Protein AF-A0A9P1N0X4-F1 (afdb_monomer)

Mean predicted aligned error: 9.91 Å

Solvent-accessible surface area (backbone atoms only — not comparable to full-atom values): 9360 Å² total; per-residue (Å²): 134,83,78,68,85,82,72,74,78,80,75,74,90,70,78,50,62,47,70,86,40,26,75,64,25,16,72,62,80,66,50,60,95,57,98,61,70,45,57,40,88,80,43,60,62,45,19,20,72,40,73,64,42,45,60,68,34,36,71,40,40,56,52,55,38,44,20,26,41,75,67,74,49,80,70,57,30,70,52,46,34,53,50,29,47,50,38,34,49,75,70,71,44,79,76,88,79,88,69,92,72,76,73,80,86,62,79,84,87,43,82,89,54,49,79,76,53,87,85,57,94,80,46,56,61,54,48,52,52,50,53,43,44,70,55,48,58,85,38,61,74,79,72,75,77,78,86,75,132

Nearest PDB structures (foldseek):
  7bj1-assembly1_A  TM=7.336E-01  e=7.907E-06  Homo sapiens
  6p7z-assembly1_A  TM=7.411E-01  e=1.667E-05  Homo sapiens
  6cby-assembly2_B  TM=6.961E-01  e=6.167E-06  Homo sapiens
  6o9o-assembly1_A  TM=7.319E-01  e=3.302E-05  Homo sapiens
  6p6k-assembly1_A  TM=7.467E-01  e=4.794E-05  Homo sapiens

Radius of gyration: 18.25 Å; Cα contacts (8 Å, |Δi|>4): 140; chains: 1; bounding box: 55×35×44 Å

Secondary structure (DSSP, 8-state):
----TTS-----S-----TTTTTTS-TTT----SS-PEEPTTTSS-EESSHHHHHHHHHHHHHHHHHHHHHTS---HHHHHHHHHHHHHHTT-----------TT-----STTGGG-S--TTSHHHHHHHHHHHHHTTS----------

Foldseek 3Di:
DDDDPPPDPDDDPFFFDFQVCQQQAARQPRDNPAPDWDADPQLRRGTHRDPVSVVVCCLLVVLVSLLSNVVVGDDGRVLSRVSSVVSCVVVVHPDDPPDPDPPPPDDPPDLVCQVVDPDPPPCPSVVSVVVSCVRRPVSDDDPPPPPDD

pLDDT: mean 80.28, std 19.78, range [31.92, 98.31]

Organism: NCBI:txid860376

InterPro domains:
  IPR002893 Zinc finger, MYND-type [PF01753] (26-65)
  IPR002893 Zinc finger, MYND-type [PS50865] (26-65)
  IPR046341 SET domain superfamily [G3DSA:2.170.270.10] (8-24)
  IPR052097 SET and MYND domain-containing protein [PTHR46165] (11-111)

Structure (mmCIF, N/CA/C/O backbone):
data_AF-A0A9P1N0X4-F1
#
_entry.id   AF-A0A9P1N0X4-F1
#
loop_
_atom_site.group_PDB
_atom_site.id
_atom_site.type_symbol
_atom_site.label_atom_id
_atom_site.label_alt_id
_atom_site.label_comp_id
_atom_site.label_asym_id
_atom_site.label_entity_id
_atom_site.label_seq_id
_atom_site.pdbx_PDB_ins_code
_atom_site.Cartn_x
_atom_site.Cartn_y
_atom_site.Cartn_z
_atom_site.occupancy
_atom_site.B_iso_or_equiv
_atom_site.auth_seq_id
_atom_site.auth_comp_id
_atom_site.auth_asym_id
_atom_site.auth_atom_id
_atom_site.pdbx_PDB_model_num
ATOM 1 N N . MET A 1 1 ? 29.794 -20.759 17.687 1.00 43.12 1 MET A N 1
ATOM 2 C CA . MET A 1 1 ? 28.752 -21.323 16.804 1.00 43.12 1 MET A CA 1
ATOM 3 C C . MET A 1 1 ? 28.289 -20.197 15.898 1.00 43.12 1 MET A C 1
ATOM 5 O O . MET A 1 1 ? 27.684 -19.262 16.401 1.00 43.12 1 MET A O 1
ATOM 9 N N . ALA A 1 2 ? 28.691 -20.209 14.626 1.00 40.94 2 ALA A N 1
ATOM 10 C CA . ALA A 1 2 ? 28.249 -19.206 13.662 1.00 40.9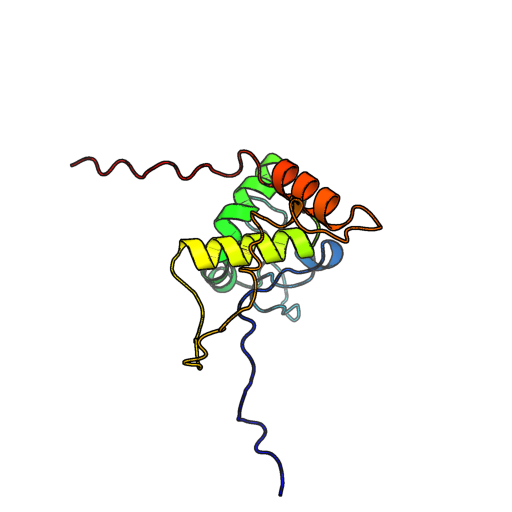4 2 ALA A CA 1
ATOM 11 C C . ALA A 1 2 ? 26.780 -19.481 13.314 1.00 40.94 2 ALA A C 1
ATOM 13 O O . ALA A 1 2 ? 26.427 -20.623 13.021 1.00 40.94 2 ALA A O 1
ATOM 14 N N . LEU A 1 3 ? 25.933 -18.459 13.420 1.00 41.56 3 LEU A N 1
ATOM 15 C CA . LEU A 1 3 ? 24.545 -18.525 12.974 1.00 41.56 3 LEU A CA 1
ATOM 16 C C . LEU A 1 3 ? 24.545 -18.770 11.461 1.00 41.56 3 LEU A C 1
ATOM 18 O O . LEU A 1 3 ? 25.265 -18.084 10.738 1.00 41.56 3 LEU A O 1
ATOM 22 N N . ILE A 1 4 ? 23.781 -19.764 11.007 1.00 49.53 4 ILE A N 1
ATOM 23 C CA . ILE A 1 4 ? 23.573 -20.058 9.586 1.00 49.53 4 ILE A CA 1
ATOM 24 C C . ILE A 1 4 ? 22.781 -18.874 9.002 1.00 49.53 4 ILE A C 1
ATOM 26 O O . ILE A 1 4 ? 21.636 -18.687 9.416 1.00 49.53 4 ILE A O 1
ATOM 30 N N . PRO A 1 5 ? 23.349 -18.064 8.088 1.00 52.00 5 PRO A N 1
ATOM 31 C CA . PRO A 1 5 ? 22.674 -16.883 7.538 1.00 52.00 5 PRO A CA 1
ATOM 32 C C . PRO A 1 5 ? 21.411 -17.213 6.724 1.00 52.00 5 PRO A C 1
ATOM 34 O O . PRO A 1 5 ? 20.601 -16.331 6.474 1.00 52.00 5 PRO A O 1
ATOM 37 N N . GLU A 1 6 ? 21.239 -18.475 6.322 1.00 53.59 6 GLU A N 1
ATOM 38 C CA . GLU A 1 6 ? 20.148 -18.946 5.457 1.00 53.59 6 GLU A CA 1
ATOM 39 C C . GLU A 1 6 ? 18.867 -19.376 6.191 1.00 53.59 6 GLU A C 1
ATOM 41 O O . GLU A 1 6 ? 17.915 -19.807 5.542 1.00 53.59 6 GLU A O 1
ATOM 46 N N . LEU A 1 7 ? 18.790 -19.272 7.524 1.00 51.94 7 LEU A N 1
ATOM 47 C CA . LEU A 1 7 ? 17.552 -19.573 8.247 1.00 51.94 7 LEU A CA 1
ATOM 48 C C . LEU A 1 7 ? 16.809 -18.288 8.616 1.00 51.94 7 LEU A C 1
ATOM 50 O O . LEU A 1 7 ? 17.132 -17.631 9.602 1.00 51.94 7 LEU A O 1
ATOM 54 N N . ILE A 1 8 ? 15.734 -18.040 7.863 1.00 50.31 8 ILE A N 1
ATOM 55 C CA . ILE A 1 8 ? 14.789 -16.920 7.951 1.00 50.31 8 ILE A CA 1
ATOM 56 C C . ILE A 1 8 ? 15.304 -15.681 7.204 1.00 50.31 8 ILE A C 1
ATOM 58 O O . ILE A 1 8 ? 15.722 -14.700 7.808 1.00 50.31 8 ILE A O 1
ATOM 62 N N . GLU A 1 9 ? 15.198 -15.685 5.872 1.00 55.44 9 GLU A N 1
ATOM 63 C CA . GLU A 1 9 ? 14.852 -14.438 5.183 1.00 55.44 9 GLU A CA 1
ATOM 64 C C . GLU A 1 9 ? 13.352 -14.214 5.426 1.00 55.44 9 GLU A C 1
ATOM 66 O O . GLU A 1 9 ? 12.534 -14.919 4.826 1.00 55.44 9 GLU A O 1
ATOM 71 N N . PRO A 1 10 ? 12.938 -13.317 6.341 1.00 59.97 10 PRO A N 1
ATOM 72 C CA . PRO A 1 10 ? 11.521 -13.107 6.576 1.00 59.97 10 PRO A CA 1
ATOM 73 C C . PRO A 1 10 ? 10.922 -12.450 5.330 1.00 59.97 10 PRO A C 1
ATOM 75 O O . PRO A 1 10 ? 11.171 -11.277 5.045 1.00 59.97 10 PRO A O 1
ATOM 78 N N . SER A 1 11 ? 10.110 -13.193 4.578 1.00 70.31 11 SER A N 1
ATOM 79 C CA . SER A 1 11 ? 9.269 -12.584 3.554 1.00 70.31 11 SER A CA 1
ATOM 80 C C . SER A 1 11 ? 8.204 -11.754 4.262 1.00 70.31 11 SER A C 1
ATOM 82 O O . SER A 1 11 ? 7.374 -12.298 4.994 1.00 70.31 11 SER A O 1
ATOM 84 N N . ALA A 1 12 ? 8.229 -10.438 4.071 1.00 83.62 12 ALA A N 1
ATOM 85 C CA . ALA A 1 12 ? 7.195 -9.572 4.617 1.00 83.62 12 ALA A CA 1
ATOM 86 C C . ALA A 1 12 ? 5.817 -10.005 4.091 1.00 83.62 12 ALA A C 1
ATOM 88 O O . ALA A 1 12 ? 5.620 -10.142 2.884 1.00 83.62 12 ALA A O 1
ATOM 89 N N . TYR A 1 13 ? 4.871 -10.213 5.007 1.00 87.00 13 TYR A N 1
ATOM 90 C CA . TYR A 1 13 ? 3.528 -10.694 4.679 1.00 87.00 13 TYR A CA 1
ATOM 91 C C . TYR A 1 13 ? 2.719 -9.662 3.870 1.00 87.00 13 TYR A C 1
ATOM 93 O O . TYR A 1 13 ? 2.105 -9.977 2.851 1.00 87.00 13 TYR A O 1
ATOM 101 N N . ALA A 1 14 ? 2.787 -8.397 4.288 1.00 90.88 14 ALA A N 1
ATOM 102 C CA . ALA A 1 14 ? 2.260 -7.246 3.568 1.00 90.88 14 ALA A CA 1
ATOM 103 C C . ALA A 1 14 ? 3.217 -6.060 3.731 1.00 90.88 14 ALA A C 1
ATOM 105 O O . ALA A 1 14 ? 3.869 -5.913 4.765 1.00 90.88 14 ALA A O 1
ATOM 106 N N . ILE A 1 15 ? 3.296 -5.211 2.707 1.00 92.06 15 ILE A N 1
ATOM 107 C CA . ILE A 1 15 ? 4.150 -4.017 2.679 1.00 92.06 15 ILE A CA 1
ATOM 108 C C . ILE A 1 15 ? 3.327 -2.849 2.144 1.00 92.06 15 ILE A C 1
ATOM 110 O O . ILE A 1 15 ? 2.643 -2.998 1.133 1.00 92.06 15 ILE A O 1
ATOM 114 N N . ALA A 1 16 ? 3.457 -1.676 2.762 1.00 96.12 16 ALA A N 1
ATOM 115 C CA . ALA A 1 16 ? 3.042 -0.400 2.194 1.00 96.12 16 ALA A CA 1
ATOM 116 C C . ALA A 1 16 ? 4.218 0.579 2.267 1.00 96.12 16 ALA A C 1
ATOM 118 O O . ALA A 1 16 ? 4.809 0.764 3.324 1.00 96.12 16 ALA A O 1
ATOM 119 N N . LEU A 1 17 ? 4.580 1.174 1.130 1.00 96.00 17 LEU A N 1
ATOM 120 C CA . LEU A 1 17 ? 5.591 2.230 1.088 1.00 96.00 17 LEU A CA 1
ATOM 121 C C . LEU A 1 17 ? 4.984 3.559 1.537 1.00 96.00 17 LEU A C 1
ATOM 123 O O . LEU A 1 17 ? 3.820 3.835 1.216 1.00 96.00 17 LEU A O 1
ATOM 127 N N . SER A 1 18 ? 5.809 4.406 2.160 1.00 95.62 18 SER A N 1
ATOM 128 C CA . SER A 1 18 ? 5.448 5.798 2.428 1.00 95.62 18 SER A CA 1
ATOM 129 C C . SER A 1 18 ? 5.077 6.515 1.128 1.00 95.62 18 SER A C 1
ATOM 131 O O . SER A 1 18 ? 5.496 6.138 0.020 1.00 95.62 18 SER A O 1
ATOM 133 N N . LYS A 1 19 ? 4.284 7.577 1.244 1.00 94.62 19 LYS A N 1
ATOM 134 C CA . LYS A 1 19 ? 3.776 8.334 0.095 1.00 94.62 19 LYS A CA 1
ATOM 135 C C . LYS A 1 19 ? 4.899 8.855 -0.807 1.00 94.62 19 LYS A C 1
ATOM 137 O O . LYS A 1 19 ? 4.786 8.802 -2.031 1.00 94.62 19 LYS A O 1
ATOM 142 N N . GLU A 1 20 ? 6.007 9.277 -0.209 1.00 94.44 20 GLU A N 1
ATOM 143 C CA . GLU A 1 20 ? 7.201 9.810 -0.875 1.00 94.44 20 GLU A CA 1
ATOM 144 C C . GLU A 1 20 ? 7.949 8.723 -1.664 1.00 94.44 20 GLU A C 1
ATOM 146 O O . GLU A 1 20 ? 8.623 9.000 -2.660 1.00 94.44 20 GLU A O 1
ATOM 151 N N . GLN A 1 21 ? 7.821 7.465 -1.240 1.00 95.88 21 GLN A N 1
ATOM 152 C CA . GLN A 1 21 ? 8.522 6.324 -1.825 1.00 95.88 21 GLN A CA 1
ATOM 153 C C . GLN A 1 21 ? 7.701 5.591 -2.896 1.00 95.88 21 GLN A C 1
ATOM 155 O O . GLN A 1 21 ? 8.284 4.893 -3.728 1.00 95.88 21 GLN A O 1
ATOM 160 N N .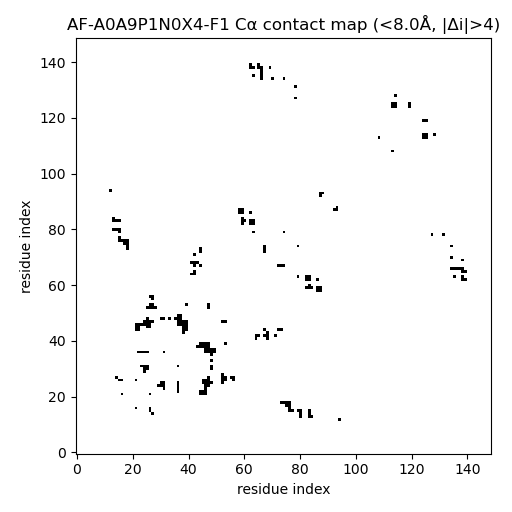 CYS A 1 22 ? 6.380 5.797 -2.948 1.00 95.50 22 CYS A N 1
ATOM 161 C CA . CYS A 1 22 ? 5.452 5.107 -3.857 1.00 95.50 22 CYS A CA 1
ATOM 162 C C . CYS A 1 22 ? 5.780 5.240 -5.353 1.00 95.50 22 CYS A C 1
ATOM 164 O O . CYS A 1 22 ? 5.379 4.376 -6.134 1.00 95.50 22 CYS A O 1
ATOM 166 N N . LEU A 1 23 ? 6.482 6.305 -5.755 1.00 96.06 23 LEU A N 1
ATOM 167 C CA . LEU A 1 23 ? 6.913 6.550 -7.138 1.00 96.06 23 LEU A CA 1
ATOM 168 C C . LEU A 1 23 ? 8.406 6.269 -7.377 1.00 96.06 23 LEU A C 1
ATOM 170 O O . LEU A 1 23 ? 8.849 6.298 -8.523 1.00 96.06 23 LEU A O 1
ATOM 174 N N . SER A 1 24 ? 9.166 5.996 -6.316 1.00 95.94 24 SER A N 1
ATOM 175 C CA . SER A 1 24 ? 10.631 5.866 -6.352 1.00 95.94 24 SER A CA 1
ATOM 176 C C . SER A 1 24 ? 11.108 4.420 -6.213 1.00 95.94 24 SER A C 1
ATOM 178 O O . SER A 1 24 ? 12.234 4.103 -6.590 1.00 95.94 24 SER A O 1
ATOM 180 N N . TYR A 1 25 ? 10.259 3.544 -5.678 1.00 97.19 25 TYR A N 1
ATOM 181 C CA . TYR A 1 25 ? 10.548 2.131 -5.461 1.00 97.19 25 TYR A CA 1
ATOM 182 C C . TYR A 1 25 ? 9.429 1.271 -6.043 1.00 97.19 25 TYR A C 1
ATOM 184 O O . TYR A 1 25 ? 8.265 1.672 -6.104 1.00 97.19 25 TYR A O 1
ATOM 192 N N . CYS A 1 26 ? 9.769 0.054 -6.461 1.00 96.94 26 CYS A N 1
ATOM 193 C CA . CYS A 1 26 ? 8.765 -0.926 -6.838 1.00 96.94 26 CYS A CA 1
ATOM 194 C C . CYS A 1 26 ? 7.860 -1.241 -5.637 1.00 96.94 26 CYS A C 1
ATOM 196 O O . CYS A 1 26 ? 8.341 -1.709 -4.610 1.00 96.94 26 CYS A O 1
ATOM 198 N N . ASN A 1 27 ? 6.543 -1.092 -5.802 1.00 96.56 27 ASN A N 1
ATOM 199 C CA . ASN A 1 27 ? 5.556 -1.326 -4.736 1.00 96.56 27 ASN A CA 1
ATOM 200 C C . ASN A 1 27 ? 5.354 -2.811 -4.373 1.00 96.56 27 ASN A C 1
ATOM 202 O O . ASN A 1 27 ? 4.513 -3.123 -3.542 1.00 96.56 27 ASN A O 1
ATOM 206 N N . TYR A 1 28 ? 6.125 -3.714 -4.988 1.00 95.25 28 TYR A N 1
ATOM 207 C CA . TYR A 1 28 ? 6.130 -5.144 -4.679 1.00 95.25 28 TYR A CA 1
ATOM 208 C C . TYR A 1 28 ? 7.465 -5.591 -4.072 1.00 95.25 28 TYR A C 1
ATOM 210 O O . TYR A 1 28 ? 7.515 -6.034 -2.935 1.00 95.25 28 TYR A O 1
ATOM 218 N N . CYS A 1 29 ? 8.5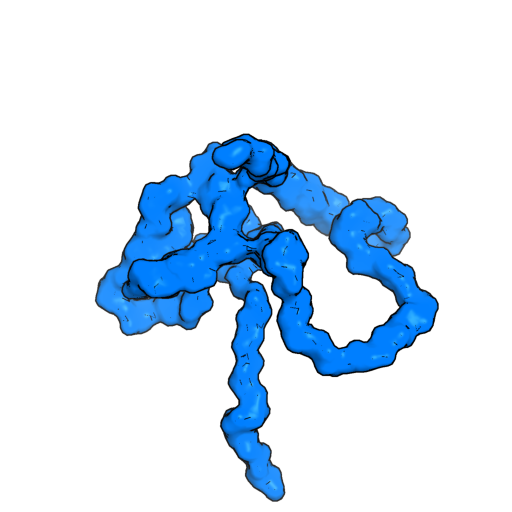66 -5.453 -4.821 1.00 93.50 29 CYS A N 1
ATOM 219 C CA . CYS A 1 29 ? 9.882 -5.945 -4.394 1.00 93.50 29 CYS A CA 1
ATO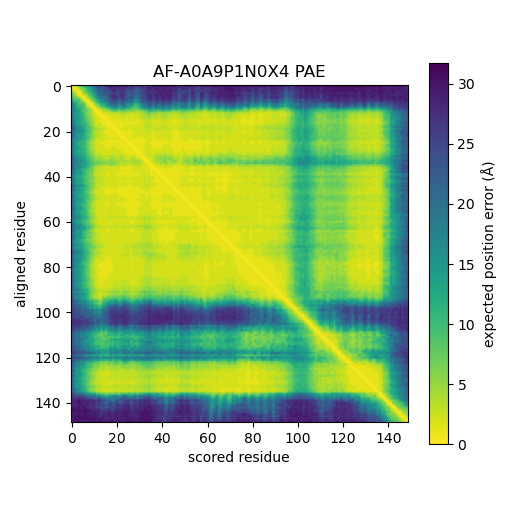M 220 C C . CYS A 1 29 ? 10.771 -4.883 -3.729 1.00 93.50 29 CYS A C 1
ATOM 222 O O . CYS A 1 29 ? 11.928 -5.169 -3.446 1.00 93.50 29 CYS A O 1
ATOM 224 N N . ILE A 1 30 ? 10.275 -3.652 -3.548 1.00 94.50 30 ILE A N 1
ATOM 225 C CA . ILE A 1 30 ? 10.976 -2.524 -2.902 1.00 94.50 30 ILE A CA 1
ATOM 226 C C . ILE A 1 30 ? 12.307 -2.151 -3.594 1.00 94.50 30 ILE A C 1
ATOM 228 O O . ILE A 1 30 ? 13.110 -1.373 -3.094 1.00 94.50 30 ILE A O 1
ATOM 232 N N . ARG A 1 31 ? 12.554 -2.656 -4.804 1.00 93.12 31 ARG A N 1
ATOM 233 C CA . ARG A 1 31 ? 13.746 -2.336 -5.592 1.00 93.12 31 ARG A CA 1
ATOM 234 C C . ARG A 1 31 ? 13.601 -1.033 -6.371 1.00 93.12 31 ARG A C 1
ATOM 236 O O . ARG A 1 31 ? 12.510 -0.701 -6.842 1.00 93.12 31 ARG A O 1
ATOM 243 N N . ARG A 1 32 ? 14.724 -0.333 -6.544 1.00 93.06 32 ARG A N 1
ATOM 244 C CA . ARG A 1 32 ? 14.864 0.898 -7.352 1.00 93.06 32 ARG A CA 1
ATOM 245 C C . ARG A 1 32 ? 16.034 0.852 -8.338 1.00 93.06 32 ARG A C 1
ATOM 247 O O . ARG A 1 32 ? 16.240 1.796 -9.087 1.00 93.06 32 ARG A O 1
ATOM 254 N N . ASP A 1 33 ? 16.803 -0.228 -8.322 1.00 92.19 33 ASP A N 1
ATOM 255 C CA . ASP A 1 33 ? 17.952 -0.532 -9.177 1.00 92.19 33 ASP A CA 1
ATOM 256 C C . ASP A 1 33 ? 17.511 -1.000 -10.575 1.00 92.19 33 ASP A C 1
ATOM 258 O O . ASP A 1 33 ? 17.976 -2.004 -11.103 1.00 92.19 33 ASP A O 1
ATOM 262 N N . VAL A 1 34 ? 16.573 -0.272 -11.185 1.00 92.06 34 VAL A N 1
ATOM 263 C CA . VAL A 1 34 ? 16.088 -0.534 -12.544 1.00 92.06 34 VAL A CA 1
ATOM 264 C C . VAL A 1 34 ? 16.102 0.741 -13.371 1.00 92.06 34 VAL A C 1
ATOM 266 O O . VAL A 1 34 ? 15.968 1.835 -12.831 1.00 92.06 34 VAL A O 1
ATOM 269 N N . ALA A 1 35 ? 16.254 0.594 -14.689 1.00 90.00 35 ALA A N 1
ATOM 270 C CA . ALA A 1 35 ? 16.341 1.732 -15.604 1.00 90.00 35 ALA A CA 1
ATOM 271 C C . ALA A 1 35 ? 15.086 2.621 -15.565 1.00 90.00 35 ALA A C 1
ATOM 273 O O . ALA A 1 35 ? 15.193 3.842 -15.622 1.00 90.00 35 ALA A O 1
ATOM 274 N N . GLU A 1 36 ? 13.903 2.012 -15.450 1.00 94.88 36 GLU A N 1
ATOM 275 C CA . GLU A 1 36 ? 12.633 2.731 -15.383 1.00 94.88 36 GLU A CA 1
ATOM 276 C C . GLU A 1 36 ? 11.591 1.937 -14.585 1.00 94.88 36 GLU A C 1
ATOM 278 O O . GLU A 1 36 ? 11.481 0.713 -14.703 1.00 94.88 36 GLU A O 1
ATOM 283 N N . LEU A 1 37 ? 10.795 2.651 -13.786 1.00 97.69 37 LEU A N 1
ATOM 284 C CA . LEU A 1 37 ? 9.639 2.106 -13.083 1.00 97.69 37 LEU A CA 1
ATOM 285 C C . LEU A 1 37 ? 8.355 2.422 -13.860 1.00 97.69 37 LEU A C 1
ATOM 287 O O . LEU A 1 37 ? 8.107 3.556 -14.264 1.00 97.69 37 LEU A O 1
ATOM 291 N N . LYS A 1 38 ? 7.494 1.419 -14.031 1.00 97.31 38 LYS A N 1
ATOM 292 C CA . LYS A 1 38 ? 6.240 1.524 -14.782 1.00 97.31 38 LYS A CA 1
ATOM 293 C C . LYS A 1 38 ? 5.077 1.809 -13.845 1.00 97.31 38 LYS A C 1
ATOM 295 O O . LYS A 1 38 ? 4.841 1.058 -12.900 1.00 97.31 38 LYS A O 1
ATOM 300 N N . LYS A 1 39 ? 4.320 2.871 -14.125 1.00 98.00 39 LYS A N 1
ATOM 301 C CA . LYS A 1 39 ? 3.102 3.213 -13.378 1.00 98.00 39 LYS A CA 1
ATOM 302 C C . LYS A 1 39 ? 2.005 2.174 -13.599 1.00 98.00 39 LYS A C 1
ATOM 304 O O . LYS A 1 39 ? 1.798 1.705 -14.717 1.00 98.00 39 LYS A O 1
ATOM 309 N N . CYS A 1 40 ? 1.235 1.894 -12.552 1.00 98.31 40 CYS A N 1
ATOM 310 C CA . CYS A 1 40 ? -0.044 1.210 -12.682 1.00 98.31 40 CYS A CA 1
ATOM 311 C C . CYS A 1 40 ? -0.939 1.981 -13.661 1.00 98.31 40 CYS A C 1
ATOM 313 O O . CYS A 1 40 ? -1.215 3.163 -13.450 1.00 98.31 40 CYS A O 1
ATOM 315 N N . ALA A 1 41 ? -1.430 1.322 -14.711 1.00 96.81 41 ALA A N 1
ATOM 316 C CA . ALA A 1 41 ? -2.247 1.977 -15.733 1.00 96.81 41 ALA A CA 1
ATOM 317 C C . ALA A 1 41 ? -3.575 2.537 -15.183 1.00 96.81 41 ALA A C 1
ATOM 319 O O . ALA A 1 41 ? -4.092 3.522 -15.710 1.00 96.81 41 ALA A O 1
ATOM 320 N N . ALA A 1 42 ? -4.111 1.921 -14.122 1.00 96.75 42 ALA A N 1
ATOM 321 C CA . ALA A 1 42 ? -5.405 2.269 -13.549 1.00 96.75 42 ALA A CA 1
ATOM 322 C C . ALA A 1 42 ? -5.332 3.462 -12.584 1.00 96.75 42 ALA A C 1
ATOM 324 O O . ALA A 1 42 ? -6.030 4.450 -12.805 1.00 96.75 42 ALA A O 1
ATOM 325 N N . CYS A 1 43 ? -4.507 3.389 -11.532 1.00 97.12 43 CYS A N 1
ATOM 326 C CA . CYS A 1 43 ? -4.416 4.461 -10.533 1.00 97.12 43 CYS A CA 1
ATOM 327 C C . CYS A 1 43 ? -3.331 5.501 -10.839 1.00 97.12 43 CYS A C 1
ATOM 329 O O . CYS A 1 43 ? -3.414 6.616 -10.346 1.00 97.12 43 CYS A O 1
ATOM 331 N N . ARG A 1 44 ? -2.311 5.149 -11.639 1.00 96.38 44 ARG A N 1
ATOM 332 C CA . ARG A 1 44 ? -1.152 5.992 -12.001 1.00 96.38 44 ARG A CA 1
ATOM 333 C C . ARG A 1 44 ? -0.295 6.504 -10.833 1.00 96.38 44 ARG A C 1
ATOM 335 O O . ARG A 1 44 ? 0.636 7.272 -11.079 1.00 96.38 44 ARG A O 1
ATOM 342 N N . SER A 1 45 ? -0.551 6.039 -9.612 1.00 96.06 45 SER A N 1
ATOM 343 C CA . SER A 1 45 ? 0.122 6.515 -8.395 1.00 96.06 45 SER A CA 1
ATOM 344 C C . SER A 1 45 ? 1.108 5.519 -7.785 1.00 96.06 45 SER A C 1
ATOM 346 O O . SER A 1 45 ? 1.942 5.929 -6.988 1.00 96.06 45 SER A O 1
ATOM 348 N N . LEU A 1 46 ? 1.042 4.235 -8.155 1.00 97.31 46 LEU A N 1
ATOM 349 C CA . LEU A 1 46 ? 2.031 3.227 -7.759 1.00 97.31 46 LEU A CA 1
ATOM 350 C C . LEU A 1 46 ? 2.846 2.776 -8.964 1.00 97.31 46 LEU A C 1
ATOM 352 O O . LEU A 1 46 ? 2.323 2.723 -10.083 1.00 97.31 46 LEU A O 1
ATOM 356 N N . VAL A 1 47 ? 4.109 2.427 -8.730 1.00 98.12 47 VAL A N 1
ATOM 357 C CA . VAL A 1 47 ? 5.041 1.983 -9.770 1.00 98.12 47 VAL A CA 1
ATOM 358 C C . VAL A 1 47 ? 5.640 0.605 -9.494 1.00 98.12 47 VAL A C 1
ATOM 360 O O . VAL A 1 47 ? 5.773 0.174 -8.345 1.00 98.12 47 VAL A O 1
ATOM 3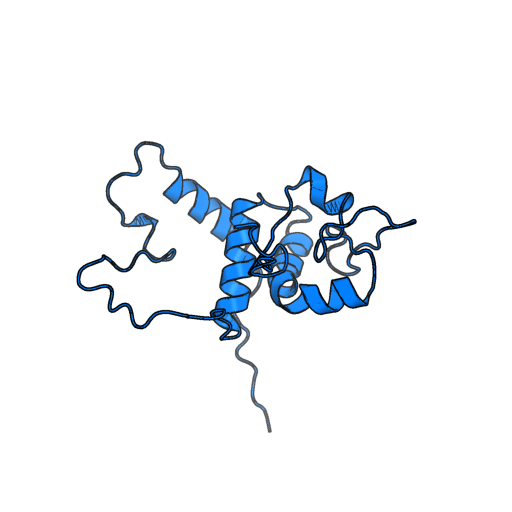63 N N . TYR A 1 48 ? 6.038 -0.073 -10.571 1.00 98.31 48 TYR A N 1
ATOM 364 C CA . TYR A 1 48 ? 6.586 -1.426 -10.560 1.00 98.31 48 TYR A CA 1
ATOM 365 C C . TYR A 1 48 ? 7.777 -1.550 -11.508 1.00 98.31 48 TYR A C 1
ATOM 367 O O . TYR A 1 48 ? 7.786 -0.955 -12.583 1.00 98.31 48 TYR A O 1
ATOM 375 N N . CYS A 1 49 ? 8.765 -2.369 -11.148 1.00 97.56 49 CYS A N 1
ATOM 376 C CA . CYS A 1 49 ? 9.909 -2.640 -12.024 1.00 97.56 49 CYS A CA 1
ATOM 377 C C . CYS A 1 49 ? 9.568 -3.576 -13.196 1.00 97.56 49 CYS A C 1
ATOM 379 O O . CYS A 1 49 ? 10.263 -3.584 -14.208 1.00 97.56 49 CYS A O 1
ATOM 381 N N . SER A 1 50 ? 8.489 -4.357 -13.089 1.00 96.81 50 SER A N 1
ATOM 382 C CA . SER A 1 50 ? 8.029 -5.259 -14.143 1.00 96.81 50 SER A CA 1
ATOM 383 C C . SER A 1 50 ? 6.520 -5.484 -14.080 1.00 96.81 50 SER A C 1
ATOM 385 O O . SER A 1 50 ? 5.886 -5.302 -13.036 1.00 96.81 50 SER A O 1
ATOM 387 N N . THR A 1 51 ? 5.952 -5.939 -15.198 1.00 96.75 51 THR A N 1
ATOM 388 C CA . THR A 1 51 ? 4.559 -6.403 -15.257 1.00 96.75 51 THR A CA 1
ATOM 389 C C . THR A 1 51 ? 4.317 -7.561 -14.285 1.00 96.75 51 THR A C 1
ATOM 391 O O . THR A 1 51 ? 3.234 -7.669 -13.719 1.00 96.75 51 THR A O 1
ATOM 394 N N . ASP A 1 52 ? 5.325 -8.400 -14.032 1.00 97.00 52 ASP A N 1
ATOM 395 C CA . ASP A 1 52 ? 5.210 -9.509 -13.081 1.00 97.00 52 ASP A CA 1
ATOM 396 C C . ASP A 1 52 ? 5.099 -9.015 -11.639 1.00 97.00 52 ASP A C 1
ATOM 398 O O . ASP A 1 52 ? 4.261 -9.513 -10.893 1.00 97.00 52 ASP A O 1
ATOM 402 N N . CYS A 1 53 ? 5.874 -7.996 -11.252 1.00 96.94 53 CYS A N 1
ATOM 403 C CA . CYS A 1 53 ? 5.727 -7.366 -9.939 1.00 96.94 53 CYS A CA 1
ATOM 404 C C . CYS A 1 53 ? 4.340 -6.737 -9.768 1.00 96.94 53 CYS A C 1
ATOM 406 O O . CYS A 1 53 ? 3.731 -6.894 -8.716 1.00 96.94 53 CYS A O 1
ATOM 408 N N . GLN A 1 54 ? 3.810 -6.087 -10.810 1.00 97.62 54 GLN A N 1
ATOM 409 C CA . GLN A 1 54 ? 2.450 -5.544 -10.780 1.00 97.62 54 GLN A CA 1
ATOM 410 C C . GLN A 1 54 ? 1.391 -6.647 -10.617 1.00 97.62 54 GLN A C 1
ATOM 412 O O . GLN A 1 54 ? 0.468 -6.500 -9.821 1.00 97.62 54 GLN A O 1
ATOM 417 N N . LYS A 1 55 ? 1.515 -7.759 -11.355 1.00 96.50 55 LYS A N 1
ATOM 418 C CA . LYS A 1 55 ? 0.592 -8.902 -11.257 1.00 96.50 55 LYS A CA 1
ATOM 419 C C . LYS A 1 55 ? 0.635 -9.554 -9.876 1.00 96.50 55 LYS A C 1
ATOM 421 O O . LYS A 1 55 ? -0.417 -9.881 -9.339 1.00 96.50 55 LYS A O 1
ATOM 426 N N . LYS A 1 56 ? 1.830 -9.720 -9.299 1.00 94.50 56 LYS A N 1
ATOM 427 C CA . LYS A 1 56 ? 2.008 -10.288 -7.955 1.00 94.50 56 LYS A CA 1
ATOM 428 C C . LYS A 1 56 ? 1.429 -9.383 -6.864 1.00 94.50 56 LYS A C 1
ATOM 430 O O . LYS A 1 56 ? 0.791 -9.887 -5.948 1.00 94.50 56 LYS A O 1
ATOM 435 N N . ASP A 1 57 ? 1.582 -8.064 -6.994 1.00 96.00 57 ASP A N 1
ATOM 436 C CA . ASP A 1 57 ? 0.996 -7.088 -6.062 1.00 96.00 57 ASP A CA 1
ATOM 437 C C . ASP A 1 57 ? -0.527 -6.963 -6.210 1.00 96.00 57 ASP A C 1
ATOM 439 O O . ASP A 1 57 ? -1.194 -6.517 -5.284 1.00 96.00 57 ASP A O 1
ATOM 443 N N . TRP A 1 58 ? -1.109 -7.366 -7.350 1.00 94.94 58 TRP A N 1
ATOM 444 C CA . TRP A 1 58 ? -2.517 -7.109 -7.678 1.00 94.94 58 TRP A CA 1
ATOM 445 C C . TRP A 1 58 ? -3.502 -7.595 -6.615 1.00 94.94 58 TRP A C 1
ATOM 447 O O . TRP A 1 58 ? -4.476 -6.895 -6.352 1.00 94.94 58 TRP A O 1
ATOM 457 N N . ARG A 1 59 ? -3.242 -8.739 -5.968 1.00 91.50 59 ARG A N 1
ATOM 458 C CA . ARG A 1 59 ? -4.101 -9.268 -4.891 1.00 91.50 59 ARG A CA 1
ATOM 459 C C . ARG A 1 59 ? -4.288 -8.254 -3.756 1.00 91.50 59 ARG A C 1
ATOM 461 O O . ARG A 1 59 ? -5.414 -7.978 -3.364 1.00 91.50 59 ARG A O 1
ATOM 468 N N . GLN A 1 60 ? -3.203 -7.623 -3.309 1.00 92.81 60 GLN A N 1
ATOM 469 C CA . GLN A 1 60 ? -3.227 -6.602 -2.255 1.00 92.81 60 GLN A CA 1
ATOM 470 C C . GLN A 1 60 ? -3.570 -5.210 -2.817 1.00 92.81 60 GLN A C 1
ATOM 472 O O . GLN A 1 60 ? -4.291 -4.428 -2.199 1.00 92.81 60 GLN A O 1
ATOM 477 N N . HIS A 1 61 ? -3.088 -4.900 -4.022 1.00 95.31 61 HIS A N 1
ATOM 478 C CA . HIS A 1 61 ? -3.244 -3.597 -4.657 1.00 95.31 61 HIS A CA 1
ATOM 479 C C . HIS A 1 61 ? -4.662 -3.332 -5.164 1.00 95.31 61 HIS A C 1
ATOM 481 O O . HIS A 1 61 ? -5.089 -2.185 -5.169 1.00 95.31 61 HIS A O 1
ATOM 487 N N . LYS A 1 62 ? -5.417 -4.343 -5.611 1.00 92.19 62 LYS A N 1
ATOM 488 C CA . LYS A 1 62 ? -6.715 -4.167 -6.296 1.00 92.19 62 LYS A CA 1
ATOM 489 C C . LYS A 1 62 ? -7.672 -3.256 -5.526 1.00 92.19 62 LYS A C 1
ATOM 491 O O . LYS A 1 62 ? -8.334 -2.417 -6.142 1.00 92.19 62 LYS A O 1
ATOM 496 N N . TRP A 1 63 ? -7.739 -3.404 -4.203 1.00 88.38 63 TRP A N 1
ATOM 497 C CA . TRP A 1 63 ? -8.634 -2.612 -3.363 1.00 88.38 63 TRP A CA 1
ATOM 498 C C . TRP A 1 63 ? -8.153 -1.161 -3.206 1.00 88.38 63 TRP A C 1
ATOM 500 O O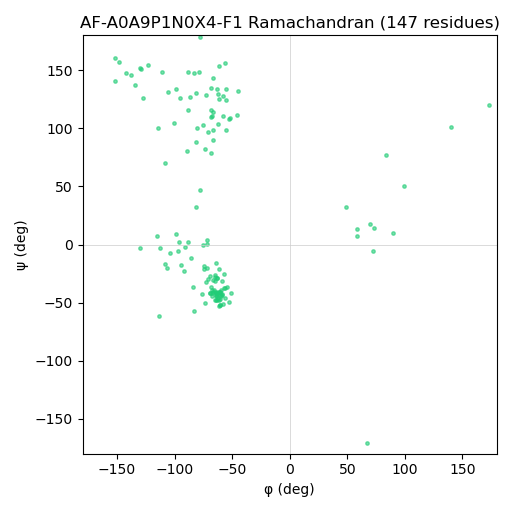 . TRP A 1 63 ? -8.890 -0.230 -3.537 1.00 88.38 63 TRP A O 1
ATOM 510 N N . GLU A 1 64 ? -6.882 -0.947 -2.844 1.00 93.50 64 GLU A N 1
ATOM 511 C CA . GLU A 1 64 ? -6.303 0.405 -2.782 1.00 93.50 64 GLU A CA 1
ATOM 512 C C . GLU A 1 64 ? -6.223 1.084 -4.158 1.00 93.50 64 GLU A C 1
ATOM 514 O O . GLU A 1 64 ? -6.348 2.299 -4.250 1.00 93.50 64 GLU A O 1
ATOM 519 N N . CYS A 1 65 ? -6.103 0.332 -5.253 1.00 96.19 65 CYS A N 1
ATOM 520 C CA . CYS A 1 65 ? -6.059 0.854 -6.616 1.00 96.19 65 CYS A CA 1
ATOM 521 C C . CYS A 1 65 ? -7.335 1.630 -6.950 1.00 96.19 65 CYS A C 1
ATOM 523 O O . CYS A 1 65 ? -7.267 2.731 -7.503 1.00 96.19 65 CYS A O 1
ATOM 525 N N . LYS A 1 66 ? -8.496 1.068 -6.582 1.00 93.88 66 LYS A N 1
ATOM 526 C CA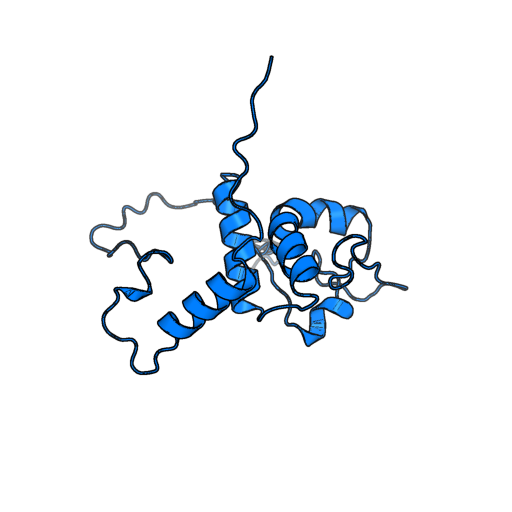 . LYS A 1 66 ? -9.805 1.705 -6.768 1.00 93.88 66 LYS A CA 1
ATOM 527 C C . LYS A 1 66 ? -9.910 2.988 -5.945 1.00 93.88 66 LYS A C 1
ATOM 529 O O . LYS A 1 66 ? -10.269 4.022 -6.505 1.00 93.88 66 LYS A O 1
ATOM 534 N N . ALA A 1 67 ? -9.540 2.931 -4.664 1.00 94.19 67 ALA A N 1
ATOM 535 C CA . ALA A 1 67 ? -9.560 4.085 -3.763 1.00 94.19 67 ALA A CA 1
ATOM 536 C C . ALA A 1 67 ? -8.643 5.212 -4.266 1.00 94.19 67 ALA A C 1
ATOM 538 O O . ALA A 1 67 ? -9.090 6.337 -4.479 1.00 94.19 67 ALA A O 1
ATOM 539 N N . ILE A 1 68 ? -7.383 4.890 -4.569 1.00 96.12 68 ILE A N 1
ATOM 540 C CA . ILE A 1 68 ? -6.383 5.839 -5.072 1.00 96.12 68 ILE A CA 1
ATOM 541 C C . ILE A 1 68 ? -6.847 6.479 -6.381 1.00 96.12 68 ILE A C 1
ATOM 543 O O . ILE A 1 68 ? -6.717 7.689 -6.552 1.00 96.12 68 ILE A O 1
ATOM 547 N N . LYS A 1 69 ? -7.416 5.690 -7.305 1.00 95.75 69 LYS A N 1
ATOM 548 C CA . LYS A 1 69 ? -7.963 6.212 -8.564 1.00 95.75 69 LYS A CA 1
ATOM 549 C C . LYS A 1 69 ? -9.123 7.178 -8.312 1.00 95.75 69 LYS A C 1
ATOM 551 O O . LYS A 1 69 ? -9.158 8.242 -8.921 1.00 95.75 69 LYS A O 1
ATOM 556 N N . ALA A 1 70 ? -10.058 6.822 -7.431 1.00 93.56 70 ALA A N 1
ATOM 557 C CA . ALA A 1 70 ? -11.228 7.644 -7.129 1.00 93.56 70 ALA A CA 1
ATOM 558 C C . ALA A 1 70 ? -10.852 8.959 -6.430 1.00 93.56 70 ALA A C 1
ATOM 560 O O . ALA A 1 70 ? -11.389 10.012 -6.763 1.00 93.56 70 ALA A O 1
ATOM 561 N N . LYS A 1 71 ? -9.901 8.911 -5.492 1.00 92.44 71 LYS A N 1
ATOM 562 C CA . LYS A 1 71 ? -9.448 10.078 -4.721 1.00 92.44 71 LYS A CA 1
ATOM 563 C C . LYS A 1 71 ? -8.347 10.878 -5.424 1.00 92.44 71 LYS A C 1
ATOM 565 O O . LYS A 1 71 ? -8.025 11.973 -4.980 1.00 92.44 71 LYS A O 1
ATOM 570 N N . SER A 1 72 ? -7.751 10.335 -6.491 1.00 93.19 72 SER A N 1
ATOM 571 C CA . SER A 1 72 ? -6.548 10.879 -7.146 1.00 93.19 72 SER A CA 1
ATOM 572 C C . SER A 1 72 ? -5.417 11.207 -6.155 1.00 93.19 72 SER A C 1
ATOM 574 O O . SER A 1 72 ? -4.649 12.146 -6.349 1.00 93.19 72 SER A O 1
ATOM 576 N N . ALA A 1 73 ? -5.320 10.429 -5.074 1.00 93.88 73 ALA A N 1
ATOM 577 C CA . ALA A 1 73 ? -4.408 10.653 -3.959 1.00 93.88 73 ALA A CA 1
ATOM 578 C C . ALA A 1 73 ? -3.979 9.315 -3.343 1.00 93.88 73 ALA A C 1
ATOM 580 O O . ALA A 1 73 ? -4.678 8.316 -3.482 1.00 93.88 73 ALA A O 1
ATOM 581 N N . ILE A 1 74 ? -2.831 9.302 -2.665 1.00 94.44 74 ILE A N 1
ATOM 582 C CA . ILE A 1 74 ? -2.352 8.177 -1.848 1.00 94.44 74 ILE A CA 1
ATOM 583 C C . ILE A 1 74 ? -2.543 8.570 -0.374 1.00 94.44 74 ILE A C 1
ATOM 585 O O . ILE A 1 74 ? -2.171 9.693 -0.007 1.00 94.44 74 ILE A O 1
ATOM 589 N N . CYS A 1 75 ? -3.141 7.681 0.428 1.00 93.31 75 CYS A N 1
ATOM 590 C CA . CYS A 1 75 ? -3.242 7.819 1.885 1.00 93.31 75 CYS A CA 1
ATOM 591 C C . CYS A 1 75 ? -1.927 7.452 2.589 1.00 93.31 75 CYS A C 1
ATOM 593 O O . CYS A 1 75 ? -0.941 7.100 1.939 1.00 93.31 75 CYS A O 1
ATOM 595 N N . ASP A 1 76 ? -1.919 7.580 3.911 1.00 94.62 76 ASP A N 1
ATOM 596 C CA . ASP A 1 76 ? -0.785 7.222 4.758 1.00 94.62 76 ASP A CA 1
ATOM 597 C C . ASP A 1 76 ? -0.429 5.725 4.662 1.00 94.62 76 ASP A C 1
ATOM 599 O O . ASP A 1 76 ? -1.275 4.881 4.331 1.00 94.62 76 ASP A O 1
ATOM 603 N N . ASP A 1 77 ? 0.835 5.382 4.922 1.00 95.25 77 ASP A N 1
ATOM 604 C CA . ASP A 1 77 ? 1.304 4.000 4.828 1.00 95.25 77 ASP A CA 1
ATOM 605 C C . ASP A 1 77 ? 0.644 3.082 5.864 1.00 95.25 77 ASP A C 1
ATOM 607 O O . ASP A 1 77 ? 0.352 1.931 5.530 1.00 95.25 77 ASP A O 1
ATOM 611 N N . GLY A 1 78 ? 0.280 3.591 7.044 1.00 94.75 78 GLY A N 1
ATOM 612 C CA . GLY A 1 78 ? -0.488 2.857 8.045 1.00 94.75 78 GLY A CA 1
ATOM 613 C C . GLY A 1 78 ? -1.861 2.428 7.524 1.00 94.75 78 GLY A C 1
ATOM 614 O O . GLY A 1 78 ? -2.243 1.257 7.634 1.00 94.75 78 GLY A O 1
ATOM 615 N N . HIS A 1 79 ? -2.598 3.341 6.881 1.00 94.75 79 HIS A N 1
ATOM 616 C CA . HIS A 1 79 ? -3.892 3.019 6.266 1.00 94.75 79 HIS A CA 1
ATOM 617 C C . HIS A 1 79 ? -3.743 2.010 5.132 1.00 94.75 79 HIS A C 1
ATOM 619 O O . HIS A 1 79 ? -4.524 1.062 5.036 1.00 94.75 79 HIS A O 1
ATOM 625 N N . ARG A 1 80 ? -2.732 2.184 4.277 1.00 95.75 80 ARG A N 1
ATOM 626 C CA . ARG A 1 80 ? -2.463 1.252 3.176 1.00 95.75 80 ARG A CA 1
ATOM 627 C C . ARG A 1 80 ? -2.070 -0.130 3.673 1.00 95.75 80 ARG A C 1
ATOM 629 O O . ARG A 1 80 ? -2.534 -1.121 3.116 1.00 95.75 80 ARG A O 1
ATOM 636 N N . LEU A 1 81 ? -1.249 -0.219 4.714 1.00 95.25 81 LEU A N 1
ATOM 637 C CA . LEU A 1 81 ? -0.829 -1.494 5.284 1.00 95.25 81 LEU A CA 1
ATOM 638 C C . LEU A 1 81 ? -2.038 -2.271 5.808 1.00 95.25 81 LEU A C 1
ATOM 640 O O . LEU A 1 81 ? -2.225 -3.433 5.450 1.00 95.25 81 LEU A O 1
ATOM 644 N N . VAL A 1 82 ? -2.905 -1.610 6.577 1.00 93.62 82 VAL A N 1
ATOM 645 C CA . VAL A 1 82 ? -4.161 -2.205 7.053 1.00 93.62 82 VAL A CA 1
ATOM 646 C C . VAL A 1 82 ? -5.045 -2.646 5.888 1.00 93.62 82 VAL A C 1
ATOM 648 O O . VAL A 1 82 ? -5.594 -3.746 5.915 1.00 93.62 82 VAL A O 1
ATOM 651 N N . ALA A 1 83 ? -5.148 -1.836 4.835 1.00 93.38 83 ALA A N 1
ATOM 652 C CA . ALA A 1 83 ? -5.922 -2.183 3.652 1.00 93.38 83 ALA A CA 1
ATOM 653 C C . ALA A 1 83 ? -5.405 -3.439 2.938 1.00 93.38 83 ALA A C 1
ATOM 655 O O . ALA A 1 83 ? -6.191 -4.296 2.531 1.00 93.38 83 ALA A O 1
ATOM 656 N N . ARG A 1 84 ? -4.081 -3.573 2.823 1.00 94.31 84 ARG A N 1
ATOM 657 C CA . ARG A 1 84 ? -3.423 -4.740 2.227 1.00 94.31 84 ARG A CA 1
ATOM 658 C C . ARG A 1 84 ? -3.611 -5.997 3.078 1.00 94.31 84 ARG A C 1
ATOM 660 O O . ARG A 1 84 ? -3.886 -7.058 2.525 1.00 94.31 84 ARG A O 1
ATOM 667 N N . LEU A 1 85 ? -3.552 -5.873 4.405 1.00 92.00 85 LEU A N 1
ATOM 668 C CA . LEU A 1 85 ? -3.850 -6.973 5.328 1.00 92.00 85 LEU A CA 1
ATOM 669 C C . LEU A 1 85 ? -5.309 -7.434 5.222 1.00 92.00 85 LEU A C 1
ATOM 671 O O . LEU A 1 85 ? -5.561 -8.632 5.143 1.00 92.00 85 LEU A O 1
ATOM 675 N N . ILE A 1 86 ? -6.268 -6.504 5.163 1.00 89.81 86 ILE A N 1
ATOM 676 C CA . ILE A 1 86 ? -7.689 -6.836 4.969 1.00 89.81 86 ILE A CA 1
ATOM 677 C C . ILE A 1 86 ? -7.901 -7.558 3.634 1.00 89.81 86 ILE A C 1
ATOM 679 O O . ILE A 1 86 ? -8.650 -8.530 3.586 1.00 89.81 86 ILE A O 1
ATOM 683 N N . ALA A 1 87 ? -7.231 -7.126 2.560 1.00 89.81 87 ALA A N 1
ATOM 684 C CA . ALA A 1 87 ? -7.310 -7.802 1.267 1.00 89.81 87 ALA A CA 1
ATOM 685 C C . ALA A 1 87 ? -6.823 -9.261 1.343 1.00 89.81 87 ALA A C 1
ATOM 687 O O . ALA A 1 87 ? -7.494 -10.145 0.820 1.00 89.81 87 ALA A O 1
ATOM 688 N N . LEU A 1 88 ? -5.709 -9.522 2.038 1.00 89.50 88 LEU A N 1
ATOM 689 C CA . LEU A 1 88 ? -5.204 -10.883 2.258 1.00 89.50 88 LEU A CA 1
ATOM 690 C C . LEU A 1 88 ? -6.186 -11.733 3.074 1.00 89.50 88 LEU A C 1
ATOM 692 O O . LEU A 1 88 ? -6.531 -12.836 2.662 1.00 89.50 88 LEU A O 1
ATOM 696 N N . VAL A 1 89 ? -6.699 -11.188 4.180 1.00 88.31 89 VAL A N 1
ATOM 697 C CA . VAL A 1 89 ? -7.666 -11.881 5.045 1.00 88.31 89 VAL A CA 1
ATOM 698 C C . VAL A 1 89 ? -8.955 -12.223 4.292 1.00 88.31 89 VAL A C 1
ATOM 700 O O . VAL A 1 89 ? -9.476 -13.326 4.437 1.00 88.31 89 VAL A O 1
ATOM 703 N N . ASN A 1 90 ? -9.457 -11.311 3.455 1.00 85.88 90 ASN A N 1
ATOM 704 C CA . ASN A 1 90 ? -10.646 -11.553 2.633 1.00 85.88 90 ASN A CA 1
ATOM 705 C C . ASN A 1 90 ? -10.417 -12.636 1.567 1.00 85.88 90 ASN A C 1
ATOM 707 O O . ASN A 1 90 ? -11.349 -13.361 1.230 1.00 85.88 90 ASN A O 1
ATOM 711 N N . ASP A 1 91 ? -9.186 -12.768 1.071 1.00 86.31 91 ASP A N 1
ATOM 712 C CA . ASP A 1 91 ? -8.764 -13.848 0.172 1.00 86.31 91 ASP A CA 1
ATOM 713 C C . ASP A 1 91 ? -8.569 -15.195 0.909 1.00 86.31 91 ASP A C 1
ATOM 715 O O . ASP A 1 91 ? -8.202 -16.191 0.284 1.00 86.31 91 ASP A O 1
ATOM 719 N N . GLY A 1 92 ? -8.782 -15.247 2.230 1.00 86.44 92 GLY A N 1
ATOM 720 C CA . GLY A 1 92 ? -8.523 -16.430 3.056 1.00 86.44 92 GLY A CA 1
ATOM 721 C C . GLY A 1 92 ? -7.036 -16.698 3.301 1.00 86.44 92 GLY A C 1
ATOM 722 O O . GLY A 1 92 ? -6.674 -17.792 3.734 1.00 86.44 92 GLY A O 1
ATOM 723 N N . ASP A 1 93 ? -6.174 -15.719 3.023 1.00 87.25 93 ASP A N 1
ATOM 724 C CA . ASP A 1 93 ? -4.751 -15.769 3.330 1.00 87.25 93 ASP A CA 1
ATOM 725 C C . ASP A 1 93 ? -4.540 -15.231 4.752 1.00 87.25 93 ASP A C 1
ATOM 727 O O . ASP A 1 93 ? -4.824 -14.067 5.056 1.00 87.25 93 ASP A O 1
ATOM 731 N N . PHE A 1 94 ? -4.067 -16.100 5.643 1.00 84.12 94 PHE A N 1
ATOM 732 C CA . PHE A 1 94 ? -3.740 -15.774 7.036 1.00 84.12 94 PHE A CA 1
ATOM 733 C C . PHE A 1 94 ? -2.237 -15.923 7.323 1.00 84.12 94 PHE A C 1
ATOM 735 O O . PHE A 1 94 ? -1.820 -15.826 8.478 1.00 84.12 94 PHE A O 1
ATOM 742 N N . GLY A 1 95 ? -1.430 -16.169 6.284 1.00 80.75 95 GLY A N 1
ATOM 743 C CA . GLY A 1 95 ? -0.021 -16.523 6.411 1.00 80.75 95 GLY A CA 1
ATOM 744 C C . GLY A 1 95 ? 0.212 -17.898 7.049 1.00 80.75 95 GLY A C 1
ATOM 745 O O . GLY A 1 95 ? -0.705 -18.694 7.264 1.00 80.75 95 GLY A O 1
ATOM 746 N N . GLU A 1 96 ? 1.475 -18.192 7.355 1.00 73.06 96 GLU A N 1
ATOM 747 C CA . GLU A 1 96 ? 1.861 -19.423 8.047 1.00 73.06 96 GLU A CA 1
ATOM 748 C C . GLU A 1 96 ? 1.622 -19.293 9.558 1.00 73.06 96 GLU A C 1
ATOM 750 O O . GLU A 1 96 ? 2.420 -18.708 10.292 1.00 73.06 96 GLU A O 1
ATOM 755 N N . VAL A 1 97 ? 0.520 -19.861 10.052 1.00 62.53 97 VAL A N 1
ATOM 756 C CA . VAL A 1 97 ? 0.229 -19.910 11.492 1.00 62.53 97 VAL A CA 1
ATOM 757 C C . VAL A 1 97 ? 0.990 -21.076 12.131 1.00 62.53 97 VAL A C 1
ATOM 759 O O . VAL A 1 97 ? 0.472 -22.184 12.263 1.00 62.53 97 VAL A O 1
ATOM 762 N N . GLN A 1 98 ? 2.230 -20.839 12.557 1.00 49.69 98 GLN A N 1
ATOM 763 C CA . GLN A 1 98 ? 2.973 -21.795 13.385 1.00 49.69 98 GLN A CA 1
ATOM 764 C C . GLN A 1 98 ? 2.698 -21.529 14.871 1.00 49.69 98 GLN A C 1
ATOM 766 O O . GLN A 1 98 ? 3.470 -20.876 15.568 1.00 49.69 98 GLN A O 1
ATOM 771 N N . GLY A 1 99 ? 1.563 -22.021 15.371 1.00 53.31 99 GLY A N 1
ATOM 772 C CA . GLY A 1 99 ? 1.264 -21.973 16.802 1.00 53.31 99 GLY A CA 1
ATOM 773 C C . GLY A 1 99 ? -0.150 -22.423 17.148 1.00 53.31 99 GLY A C 1
ATOM 774 O O . GLY A 1 99 ? -1.126 -21.790 16.767 1.00 53.31 99 GLY A O 1
ATOM 775 N N . SER A 1 100 ? -0.277 -23.476 17.959 1.00 47.53 100 SER A N 1
ATOM 776 C CA . SER A 1 100 ? -1.546 -23.919 18.561 1.00 47.53 100 SER A CA 1
ATOM 777 C C . SER A 1 100 ? -1.908 -23.111 19.818 1.00 47.53 100 SER A C 1
ATOM 779 O O . SER A 1 100 ? -2.449 -23.651 20.789 1.00 47.53 100 SER A O 1
ATOM 781 N N . GLY A 1 101 ? -1.535 -21.831 19.850 1.00 49.69 101 GLY A N 1
ATOM 782 C CA . GLY A 1 101 ? -1.735 -20.963 20.999 1.00 49.69 101 GLY A CA 1
ATOM 783 C C . GLY A 1 101 ? -3.210 -20.630 21.157 1.00 49.69 101 GLY A C 1
ATOM 784 O O . GLY A 1 101 ? -3.708 -19.702 20.530 1.00 49.69 101 GLY A O 1
ATOM 785 N N . LYS A 1 102 ? -3.920 -21.361 22.021 1.00 48.06 102 LYS A N 1
ATOM 786 C CA . LYS A 1 102 ? -5.185 -20.873 22.574 1.00 48.06 102 LYS A CA 1
ATOM 787 C C . LYS A 1 102 ? -4.851 -19.610 23.365 1.00 48.06 102 LYS A C 1
ATOM 789 O O . LYS A 1 102 ? -4.303 -19.715 24.460 1.00 48.06 102 LYS A O 1
ATOM 794 N N . SER A 1 103 ? -5.152 -18.430 22.829 1.00 52.09 103 SER A N 1
ATOM 795 C CA . SER A 1 103 ? -5.124 -17.186 23.599 1.00 52.09 103 SER A CA 1
ATOM 796 C C . SER A 1 103 ? -6.260 -17.233 24.623 1.00 52.09 103 SER A C 1
ATOM 798 O O . SER A 1 103 ? -7.350 -16.708 24.407 1.00 52.09 103 SER A O 1
ATOM 800 N N . ALA A 1 104 ? -6.041 -17.954 25.721 1.00 42.75 104 ALA A N 1
ATOM 801 C CA . ALA A 1 104 ? -6.954 -17.983 26.846 1.00 42.75 104 ALA A CA 1
ATOM 802 C C . ALA A 1 104 ? -6.949 -16.593 27.497 1.00 42.75 104 ALA A C 1
ATOM 804 O O . ALA A 1 104 ? -5.952 -16.186 28.087 1.00 42.75 104 ALA A O 1
ATOM 805 N N . GLY A 1 105 ? -8.056 -15.863 27.363 1.00 51.56 105 GLY A N 1
ATOM 806 C CA . GLY A 1 105 ? -8.317 -14.650 28.142 1.00 51.56 105 GLY A CA 1
ATOM 807 C C . GLY A 1 105 ? -7.817 -13.323 27.563 1.00 51.56 105 GLY A C 1
ATOM 808 O O . GLY A 1 105 ? -7.888 -12.325 28.270 1.00 51.56 105 GLY A O 1
ATOM 809 N N . ALA A 1 106 ? -7.351 -13.265 26.312 1.00 54.62 1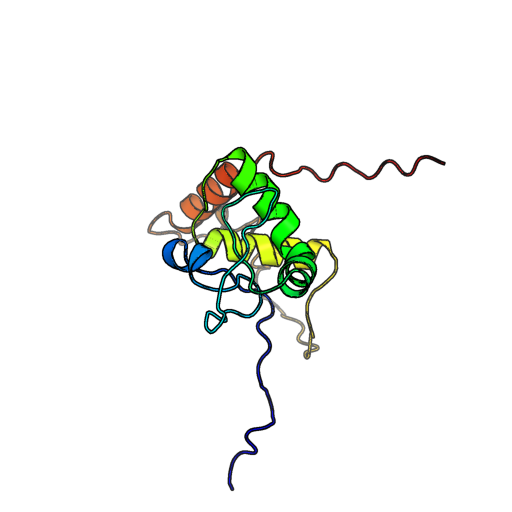06 ALA A N 1
ATOM 810 C CA . ALA A 1 106 ? -7.113 -11.981 25.653 1.00 54.62 106 ALA A CA 1
ATOM 811 C C . ALA A 1 106 ? -8.409 -11.501 24.990 1.00 54.62 106 ALA A C 1
ATOM 813 O O . ALA A 1 106 ? -9.017 -12.235 24.211 1.00 54.62 106 ALA A O 1
ATOM 814 N N . GLU A 1 107 ? -8.834 -10.277 25.296 1.00 57.16 107 GLU A N 1
ATOM 815 C CA . GLU A 1 107 ? -9.840 -9.564 24.509 1.00 57.16 107 GLU A CA 1
ATOM 816 C C . GLU A 1 107 ? -9.515 -9.706 23.007 1.00 57.16 107 GLU A C 1
ATOM 818 O O . GLU A 1 107 ? -8.368 -9.529 22.583 1.00 57.16 107 GLU A O 1
ATOM 823 N N . ASN A 1 108 ? -10.499 -10.060 22.179 1.00 55.75 108 ASN A N 1
ATOM 824 C CA . ASN A 1 108 ? -10.279 -10.117 20.737 1.00 55.75 108 ASN A CA 1
ATOM 825 C C . ASN A 1 108 ? -10.027 -8.690 20.231 1.00 55.75 108 ASN A C 1
ATOM 827 O O . ASN A 1 108 ? -10.957 -7.911 20.019 1.00 55.75 108 ASN A O 1
ATOM 831 N N . ARG A 1 109 ? -8.752 -8.333 20.046 1.00 64.19 109 ARG A N 1
ATOM 832 C CA . ARG A 1 109 ? -8.326 -7.031 19.524 1.00 64.19 109 ARG A CA 1
ATOM 833 C C . ARG A 1 109 ? -8.605 -6.953 18.027 1.00 64.19 109 ARG A C 1
ATOM 835 O O . ARG A 1 109 ? -7.717 -7.148 17.207 1.00 64.19 109 ARG A O 1
ATOM 842 N N . SER A 1 110 ? -9.847 -6.636 17.675 1.00 71.31 110 SER A N 1
ATOM 843 C CA . SER A 1 110 ? -10.268 -6.394 16.295 1.00 71.31 110 SER A CA 1
ATOM 844 C C . SER A 1 110 ? -10.084 -4.928 15.905 1.00 71.31 110 SER A C 1
ATOM 846 O O . SER A 1 110 ? -10.237 -4.028 16.734 1.00 71.31 110 SER A O 1
ATOM 848 N N . ILE A 1 111 ? -9.787 -4.676 14.628 1.00 73.00 111 ILE A N 1
ATOM 849 C CA . ILE A 1 111 ? -9.861 -3.331 14.042 1.00 73.00 111 ILE A CA 1
ATOM 850 C C . ILE A 1 111 ? -11.295 -2.782 14.065 1.00 73.00 111 ILE A C 1
ATOM 852 O O . ILE A 1 111 ? -11.497 -1.577 14.174 1.00 73.00 111 ILE A O 1
ATOM 856 N N . LEU A 1 112 ? -12.299 -3.663 14.011 1.00 69.38 112 LEU A N 1
ATOM 857 C CA . LEU A 1 112 ? -13.710 -3.274 14.007 1.00 69.38 112 LEU A CA 1
ATOM 858 C C . LEU A 1 112 ? -14.168 -2.730 15.367 1.00 69.38 112 LEU A C 1
ATOM 860 O O . LEU A 1 112 ? -15.023 -1.855 15.402 1.00 69.38 112 LEU A O 1
ATOM 864 N N . THR A 1 113 ? -13.555 -3.195 16.459 1.00 70.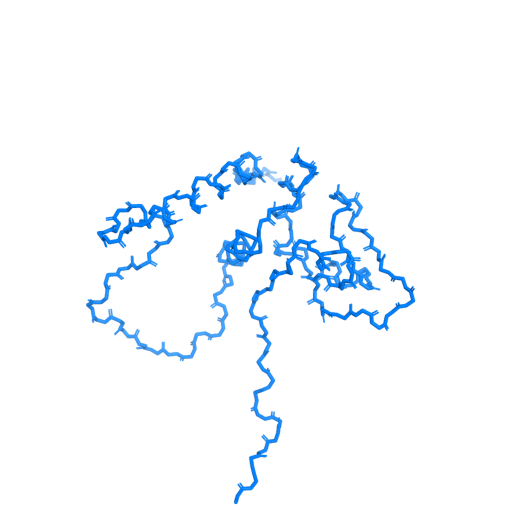75 113 THR A N 1
ATOM 865 C CA . THR A 1 113 ? -13.855 -2.774 17.840 1.00 70.75 113 THR A CA 1
ATOM 866 C C . THR A 1 113 ? -12.864 -1.734 18.362 1.00 70.75 113 THR A C 1
ATOM 868 O O . THR A 1 113 ? -12.842 -1.414 19.545 1.00 70.75 113 THR A O 1
ATOM 871 N N . LEU A 1 114 ? -11.999 -1.192 17.499 1.00 73.56 114 LEU A N 1
ATOM 872 C CA . LEU A 1 114 ? -10.927 -0.292 17.924 1.00 73.56 114 LEU A CA 1
ATOM 873 C C . LEU A 1 114 ? -11.459 1.034 18.519 1.00 73.56 114 LEU A C 1
ATOM 875 O O . LEU A 1 114 ? -10.801 1.584 19.392 1.00 73.56 114 LEU A O 1
ATOM 879 N N . GLN A 1 115 ? -12.663 1.493 18.140 1.00 70.19 115 GLN A N 1
ATOM 880 C CA . GLN A 1 115 ? -13.315 2.683 18.738 1.00 70.19 115 GLN A CA 1
ATOM 881 C C . GLN A 1 115 ? -13.883 2.434 20.141 1.00 70.19 115 GLN A C 1
ATOM 883 O O . GLN A 1 115 ? -14.169 3.385 20.857 1.00 70.19 115 GLN A O 1
ATOM 888 N N . GLU A 1 116 ? -14.091 1.173 20.512 1.00 74.81 116 GLU A N 1
ATOM 889 C CA . GLU A 1 116 ? -14.753 0.775 21.761 1.00 74.81 116 GLU A CA 1
ATOM 890 C C . GLU A 1 116 ? -13.748 0.590 22.909 1.00 74.81 116 GLU A C 1
ATOM 892 O O . GLU A 1 116 ? -14.132 0.262 24.028 1.00 74.81 116 GLU A O 1
ATOM 897 N N . ARG A 1 117 ? -12.449 0.768 22.638 1.00 70.88 117 ARG A N 1
ATOM 898 C CA . ARG A 1 117 ? -11.381 0.528 23.610 1.00 70.88 117 ARG A CA 1
ATOM 899 C C . ARG A 1 117 ? -11.231 1.716 24.553 1.00 70.88 117 ARG A C 1
ATOM 901 O O . ARG A 1 117 ? -11.081 2.854 24.114 1.00 70.88 117 ARG A O 1
ATOM 908 N N . GLU A 1 118 ? -11.201 1.435 25.850 1.00 70.81 118 GLU A N 1
ATOM 909 C CA . GLU A 1 118 ? -10.801 2.418 26.855 1.00 70.81 118 GLU A CA 1
ATOM 910 C C . GLU A 1 118 ? -9.300 2.730 26.703 1.00 70.81 118 GLU A C 1
ATOM 912 O O . GLU A 1 118 ? -8.485 1.821 26.536 1.00 70.81 118 GLU A O 1
ATOM 917 N N . GLY A 1 119 ? -8.923 4.013 26.751 1.00 69.88 119 GLY A N 1
ATOM 918 C CA . GLY A 1 119 ? -7.520 4.442 26.653 1.00 69.88 119 GLY A CA 1
ATOM 919 C C . GLY A 1 119 ? -7.070 4.940 25.274 1.00 69.88 119 GLY A C 1
ATOM 920 O O . GLY A 1 119 ? -6.013 4.535 24.799 1.00 69.88 119 GLY A O 1
ATOM 921 N N . ASP A 1 120 ? -7.819 5.869 24.669 1.00 74.25 120 ASP A N 1
ATOM 922 C CA . ASP A 1 120 ? -7.375 6.678 23.519 1.00 74.25 120 ASP A CA 1
ATOM 923 C C . ASP A 1 120 ? -7.136 8.141 23.951 1.00 74.25 120 ASP A C 1
ATOM 925 O O . ASP A 1 120 ? -7.939 9.023 23.636 1.00 74.25 120 ASP A O 1
ATOM 929 N N . PRO A 1 121 ? -6.079 8.426 24.740 1.00 68.31 121 PRO A N 1
ATOM 930 C CA . PRO A 1 121 ? -5.871 9.748 25.335 1.00 68.31 121 PRO A CA 1
ATOM 931 C C . PRO A 1 121 ? -5.703 10.866 24.294 1.00 68.31 121 PRO A C 1
ATOM 933 O O . PRO A 1 121 ? -5.954 12.026 24.614 1.00 68.31 121 PRO A O 1
ATOM 936 N N . ASN A 1 122 ? -5.325 10.517 23.059 1.00 77.94 122 ASN A N 1
ATOM 937 C CA . ASN A 1 122 ? -5.059 11.462 21.973 1.00 77.94 122 ASN A CA 1
ATOM 938 C C . ASN A 1 122 ? -6.076 11.386 20.819 1.00 77.94 122 ASN A C 1
ATOM 940 O O . ASN A 1 122 ? -5.982 12.171 19.876 1.00 77.94 122 ASN A O 1
ATOM 944 N N . GLY A 1 123 ? -7.045 10.466 20.855 1.00 82.25 123 GLY A N 1
ATOM 945 C CA . GLY A 1 123 ? -7.994 10.279 19.752 1.00 82.25 123 GLY A CA 1
ATOM 946 C C . GLY A 1 123 ? -7.368 9.682 18.480 1.00 82.25 123 GLY A C 1
ATOM 947 O O . GLY A 1 123 ? -7.929 9.839 17.389 1.00 82.25 123 GLY A O 1
ATOM 948 N N . GLU A 1 124 ? -6.189 9.064 18.576 1.00 84.75 124 GLU A N 1
ATOM 949 C CA . GLU A 1 124 ? -5.408 8.572 17.432 1.00 84.75 124 GLU A CA 1
ATOM 950 C C . GLU A 1 124 ? -6.103 7.384 16.766 1.00 84.75 124 GLU A C 1
ATOM 952 O O . GLU A 1 124 ? -6.213 7.325 15.541 1.00 84.75 124 GLU A O 1
ATOM 957 N N . ALA A 1 125 ? -6.657 6.472 17.569 1.00 83.12 125 ALA A N 1
ATOM 958 C CA . ALA A 1 125 ? -7.374 5.305 17.072 1.00 83.12 125 ALA A CA 1
ATOM 959 C C . ALA A 1 125 ? -8.683 5.707 16.373 1.00 83.12 125 ALA A C 1
ATOM 961 O O . ALA A 1 125 ? -9.010 5.206 15.291 1.00 83.12 125 ALA A O 1
ATOM 962 N N . ALA A 1 126 ? -9.415 6.660 16.960 1.00 85.56 126 ALA A N 1
ATOM 963 C CA . ALA A 1 126 ? -10.618 7.219 16.350 1.00 85.56 126 ALA A CA 1
ATOM 964 C C . ALA A 1 126 ? -10.312 7.966 15.039 1.00 85.56 126 ALA A C 1
ATOM 966 O O . ALA A 1 126 ? -11.042 7.810 14.055 1.00 85.56 126 ALA A O 1
ATOM 967 N N . THR A 1 127 ? -9.225 8.742 15.010 1.00 90.38 127 THR A N 1
ATOM 968 C CA . THR A 1 127 ? -8.771 9.476 13.819 1.00 90.38 127 THR A CA 1
ATOM 969 C C . THR A 1 127 ? -8.353 8.526 12.706 1.00 90.38 127 THR A C 1
ATOM 971 O O . THR A 1 127 ? -8.869 8.651 11.595 1.00 90.38 127 THR A O 1
ATOM 974 N N . PHE A 1 128 ? -7.540 7.514 13.022 1.00 90.69 128 PHE A N 1
ATOM 975 C CA . PHE A 1 128 ? -7.122 6.492 12.068 1.00 90.69 128 PHE A CA 1
ATOM 976 C C . PHE A 1 128 ? -8.324 5.848 11.374 1.00 90.69 128 PHE A C 1
ATOM 978 O O . PHE A 1 128 ? -8.362 5.767 10.149 1.00 90.69 128 PHE A O 1
ATOM 985 N N . LEU A 1 129 ? -9.331 5.415 12.140 1.00 89.00 129 LEU A N 1
ATOM 986 C CA . LEU A 1 129 ? -10.509 4.753 11.579 1.00 89.00 129 LEU A CA 1
ATOM 987 C C . LEU A 1 129 ? -11.387 5.682 10.749 1.00 89.00 129 LEU A C 1
ATOM 989 O O . LEU A 1 129 ? -11.949 5.236 9.748 1.00 89.00 129 LEU A O 1
ATOM 993 N N . ARG A 1 130 ? -11.528 6.948 11.154 1.00 90.00 130 ARG A N 1
ATOM 994 C CA . ARG A 1 130 ? -12.257 7.948 10.370 1.00 90.00 130 ARG A CA 1
ATOM 995 C C . ARG A 1 130 ? -11.589 8.137 9.011 1.00 90.00 130 ARG A C 1
ATOM 997 O O . ARG A 1 130 ? -12.252 7.961 7.996 1.00 90.00 130 ARG A O 1
ATOM 1004 N N . GLU A 1 131 ? -10.287 8.400 8.995 1.00 92.69 131 GLU A N 1
ATOM 1005 C CA . GLU A 1 131 ? -9.512 8.614 7.767 1.00 92.69 131 GLU A CA 1
ATOM 1006 C C . GLU A 1 131 ? -9.481 7.362 6.883 1.00 92.69 131 GLU A C 1
ATOM 1008 O O . GLU A 1 131 ? -9.667 7.448 5.668 1.00 92.69 131 GLU A O 1
ATOM 1013 N N . PHE A 1 132 ? -9.332 6.182 7.495 1.00 92.50 132 PHE A N 1
ATOM 1014 C CA . PHE A 1 132 ? -9.403 4.906 6.792 1.00 92.50 132 PHE A CA 1
ATOM 1015 C C . PHE A 1 132 ? -10.749 4.746 6.084 1.00 92.50 132 PHE A C 1
ATOM 1017 O O . PHE A 1 132 ? -10.797 4.464 4.886 1.00 92.50 132 PHE A O 1
ATOM 1024 N N . ARG A 1 133 ? -11.852 4.951 6.816 1.00 90.75 133 ARG A N 1
ATOM 1025 C CA . ARG A 1 133 ? -13.201 4.874 6.252 1.00 90.75 133 ARG A CA 1
ATOM 1026 C C . ARG A 1 133 ? -13.360 5.914 5.153 1.00 90.75 133 ARG A C 1
ATOM 1028 O O . ARG A 1 133 ? -13.687 5.537 4.047 1.00 90.75 133 ARG A O 1
ATOM 1035 N N . GLU A 1 134 ? -13.051 7.183 5.381 1.00 91.50 134 GLU A N 1
ATOM 1036 C CA . GLU A 1 134 ? -13.203 8.237 4.367 1.00 91.50 134 GLU A CA 1
ATOM 1037 C C . GLU A 1 134 ? -12.429 7.963 3.067 1.00 91.50 134 GLU A C 1
ATOM 1039 O O . GLU A 1 134 ? -12.911 8.278 1.968 1.00 91.50 134 GLU A O 1
ATOM 1044 N N . PHE A 1 135 ? -11.232 7.379 3.170 1.00 92.88 135 PHE A N 1
ATOM 1045 C CA . PHE A 1 135 ? -10.403 7.074 2.010 1.00 92.88 135 PHE A CA 1
ATOM 1046 C C . PHE A 1 135 ? -10.890 5.840 1.241 1.00 92.88 135 PHE A C 1
ATOM 1048 O O . PHE A 1 135 ? -10.931 5.871 0.008 1.00 92.88 135 PHE A O 1
ATOM 1055 N N . PHE A 1 136 ? -11.270 4.776 1.953 1.00 90.38 136 PHE A N 1
ATOM 1056 C CA . PHE A 1 136 ? -11.661 3.490 1.367 1.00 90.38 136 PHE A CA 1
ATOM 1057 C C . PHE A 1 136 ? -13.182 3.295 1.218 1.00 90.38 136 PHE A C 1
ATOM 1059 O O . PHE A 1 136 ? -13.615 2.319 0.600 1.00 90.38 136 PHE A O 1
ATOM 1066 N N . ASP A 1 137 ? -14.007 4.215 1.716 1.00 81.38 137 ASP A N 1
ATOM 1067 C CA . ASP A 1 137 ? -15.456 4.199 1.519 1.00 81.38 137 ASP A CA 1
ATOM 1068 C C . ASP A 1 137 ? -15.783 4.362 0.028 1.00 81.38 137 ASP A C 1
ATOM 1070 O O . ASP A 1 137 ? -15.177 5.156 -0.698 1.00 81.38 137 ASP A O 1
ATOM 1074 N N . GLY A 1 138 ? -16.691 3.522 -0.464 1.00 64.12 138 GLY A N 1
ATOM 1075 C CA . GLY A 1 138 ? -16.987 3.401 -1.893 1.00 64.12 138 GLY A CA 1
ATOM 1076 C C . GLY A 1 138 ? -15.909 2.709 -2.750 1.00 64.12 138 GLY A C 1
ATOM 1077 O O . GLY A 1 138 ? -16.184 2.419 -3.913 1.00 64.12 138 GLY A O 1
ATOM 1078 N N . ALA A 1 139 ? -14.729 2.347 -2.216 1.00 56.31 139 ALA A N 1
ATOM 1079 C CA . ALA A 1 139 ? -13.698 1.587 -2.955 1.00 56.31 139 ALA A CA 1
ATOM 1080 C C . ALA A 1 139 ? -14.073 0.107 -3.204 1.00 56.31 139 ALA A C 1
ATOM 1082 O O . ALA A 1 139 ? -13.337 -0.646 -3.850 1.00 56.31 139 ALA A O 1
ATOM 1083 N N . GLY A 1 140 ? -15.257 -0.291 -2.744 1.00 44.94 140 GLY A N 1
ATOM 1084 C CA . GLY A 1 140 ? -15.895 -1.566 -3.013 1.00 44.94 140 GLY A CA 1
ATOM 1085 C C . GLY A 1 140 ? -16.565 -2.089 -1.755 1.00 44.94 140 GLY A C 1
ATOM 1086 O O . GLY A 1 140 ? -15.907 -2.719 -0.932 1.00 44.94 140 GLY A O 1
ATOM 1087 N N . ARG A 1 141 ? -17.891 -1.925 -1.658 1.00 39.25 141 ARG A N 1
ATOM 1088 C CA . ARG A 1 141 ? -18.677 -3.078 -1.210 1.00 39.25 141 ARG A CA 1
ATOM 1089 C C . ARG A 1 141 ? -18.319 -4.207 -2.171 1.00 39.25 141 ARG A C 1
ATOM 1091 O O . ARG A 1 141 ? -18.204 -3.965 -3.374 1.00 39.25 141 ARG A O 1
ATOM 1098 N N . ILE A 1 142 ? -18.056 -5.387 -1.630 1.00 42.75 142 ILE A N 1
ATOM 1099 C CA . ILE A 1 142 ? -17.992 -6.615 -2.412 1.00 42.75 142 ILE A CA 1
ATOM 1100 C C . ILE A 1 142 ? -19.319 -6.641 -3.177 1.00 42.75 142 ILE A C 1
ATOM 1102 O O . ILE A 1 142 ? -20.375 -6.752 -2.560 1.00 42.75 142 ILE A O 1
ATOM 1106 N N . GLU A 1 143 ? -19.291 -6.396 -4.488 1.00 34.69 143 GLU A N 1
ATOM 1107 C CA . GLU A 1 143 ? -20.377 -6.876 -5.330 1.00 34.69 143 GLU A CA 1
ATOM 1108 C C . GLU A 1 143 ? -20.358 -8.379 -5.088 1.00 34.69 143 GLU A C 1
ATOM 1110 O O . GLU A 1 143 ? -19.357 -9.029 -5.395 1.00 34.69 143 GLU A O 1
ATOM 1115 N N . GLU A 1 144 ? -21.388 -8.894 -4.413 1.00 32.59 144 GLU A N 1
ATOM 1116 C CA . GLU A 1 144 ? -21.682 -10.318 -4.432 1.00 32.59 144 GLU A CA 1
ATOM 1117 C C . GLU A 1 144 ? -21.587 -10.719 -5.901 1.00 32.59 144 GLU A C 1
ATOM 1119 O O . GLU A 1 144 ? -22.350 -10.217 -6.733 1.00 32.59 144 GLU A O 1
ATOM 1124 N N . GLU A 1 145 ? -20.575 -11.518 -6.247 1.00 33.16 145 GLU A N 1
ATOM 1125 C CA . GLU A 1 145 ? -20.503 -12.128 -7.561 1.00 33.16 145 GLU A CA 1
ATOM 1126 C C . GLU A 1 145 ? -21.852 -12.806 -7.771 1.00 33.16 145 GLU A C 1
ATOM 1128 O O . GLU A 1 145 ? -22.186 -13.791 -7.110 1.00 33.16 145 GLU A O 1
ATOM 1133 N N . LYS A 1 146 ? -22.658 -12.237 -8.671 1.00 31.92 146 LYS A N 1
ATOM 1134 C CA . LYS A 1 146 ? -23.783 -12.935 -9.267 1.00 31.92 146 LYS A CA 1
ATOM 1135 C C . LYS A 1 146 ? -23.205 -14.199 -9.887 1.00 31.92 146 LYS A C 1
ATOM 1137 O O . LYS A 1 146 ? -22.667 -14.177 -10.991 1.00 31.92 146 LYS A O 1
ATOM 1142 N N . VAL A 1 147 ? -23.333 -15.302 -9.163 1.00 41.09 147 VAL A N 1
ATOM 1143 C CA . VAL A 1 147 ? -23.310 -16.634 -9.743 1.00 41.09 147 VAL A CA 1
ATOM 1144 C C . VAL A 1 147 ? -24.571 -16.720 -10.602 1.00 41.09 147 VAL A C 1
ATOM 1146 O O . VAL A 1 147 ? -25.652 -17.049 -10.119 1.00 41.09 147 VAL A O 1
ATOM 1149 N N . GLU A 1 148 ? -24.459 -16.340 -11.872 1.00 33.94 148 GLU A N 1
ATOM 1150 C CA . GLU A 1 148 ? -25.506 -16.532 -12.874 1.00 33.94 148 GLU A CA 1
ATOM 1151 C C . GLU A 1 148 ? -25.025 -17.522 -13.946 1.00 33.94 148 GLU A C 1
ATOM 1153 O O . GLU A 1 148 ? -24.312 -17.148 -14.869 1.00 33.94 148 GLU A O 1
ATOM 1158 N N . LYS A 1 149 ? -25.505 -18.762 -13.755 1.00 35.75 149 LYS A N 1
ATOM 1159 C CA . LYS A 1 149 ? -25.837 -19.852 -14.700 1.00 35.75 149 LYS A CA 1
ATOM 1160 C C . LYS A 1 149 ? -24.749 -20.482 -15.570 1.00 35.75 149 LYS A C 1
ATOM 1162 O O . LYS A 1 149 ? -24.303 -19.851 -16.547 1.00 35.75 149 LYS A O 1
#

Sequence (149 aa):
MALIPELIEPSAYAIALSKEQCLSYCNYCIRRDVAELKKCAACRSLVYCSTDCQKKDWRQHKWECKAIKAKSAICDDGHRLVARLIALVNDGDFGEVQGSGKSAGAENRSILTLQEREGDPNGEAATFLREFREFFDGAGRIEEEKVEK